Protein AF-L8HV95-F1 (afdb_monomer_lite)

Foldseek 3Di:
DPDPPPPQKDKPDP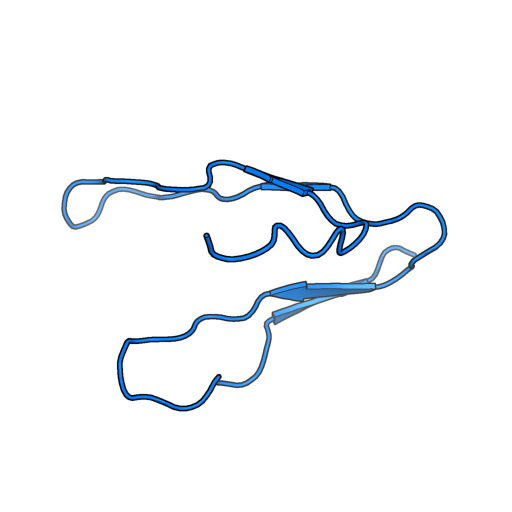DDDDDPPDDDDMDIDHHPPDQKDWAWDDDPPDDIDHTDMDGHD

Structure (mmCIF, N/CA/C/O backbone):
data_AF-L8HV95-F1
#
_entry.id   AF-L8HV95-F1
#
loop_
_atom_site.group_PDB
_atom_site.id
_atom_site.type_symbol
_atom_site.label_atom_id
_atom_site.label_alt_id
_atom_site.label_comp_id
_atom_site.label_asym_id
_atom_site.label_entity_id
_atom_site.label_seq_id
_atom_site.pdbx_PDB_ins_code
_atom_site.Cartn_x
_atom_site.Cartn_y
_atom_site.Cartn_z
_atom_site.occupancy
_atom_site.B_iso_or_equiv
_atom_site.auth_seq_id
_atom_site.auth_comp_id
_atom_site.auth_asym_id
_atom_site.auth_atom_id
_atom_site.pdbx_PDB_model_num
ATOM 1 N N . PRO A 1 1 ? -17.134 16.209 -13.397 1.00 40.25 1 PRO A N 1
ATOM 2 C CA . PRO A 1 1 ? -16.561 14.964 -13.956 1.00 40.25 1 PRO A CA 1
ATOM 3 C C . PRO A 1 1 ? -15.035 14.973 -13.793 1.00 40.25 1 PRO A C 1
ATOM 5 O O . PRO A 1 1 ? -14.310 15.462 -14.650 1.00 40.25 1 PRO A O 1
ATOM 8 N N . THR A 1 2 ? -14.551 14.548 -12.628 1.00 46.31 2 THR A N 1
ATOM 9 C CA . THR A 1 2 ? -13.117 14.452 -12.341 1.00 46.31 2 THR A CA 1
ATOM 10 C C . THR A 1 2 ? -12.553 13.273 -13.120 1.00 46.31 2 THR A C 1
ATOM 12 O O . THR A 1 2 ? -12.916 12.126 -12.860 1.00 46.31 2 THR A O 1
ATOM 15 N N . GLY A 1 3 ? -11.739 13.585 -14.130 1.00 46.28 3 GLY A N 1
ATOM 16 C CA . GLY A 1 3 ? -11.116 12.607 -15.009 1.00 46.28 3 GLY A CA 1
ATOM 17 C C . GLY A 1 3 ? -10.372 11.559 -14.195 1.00 46.28 3 GLY A C 1
ATOM 18 O O . GLY A 1 3 ? -9.534 11.886 -13.354 1.00 46.28 3 GLY A O 1
ATOM 19 N N . LEU A 1 4 ? -10.707 10.297 -14.441 1.00 57.91 4 LEU A N 1
ATOM 20 C CA . LEU A 1 4 ? -9.845 9.182 -14.102 1.00 57.91 4 LEU A CA 1
ATOM 21 C C . LEU A 1 4 ? -8.599 9.349 -14.976 1.00 57.91 4 LEU A C 1
ATOM 23 O O . LEU A 1 4 ? -8.595 8.943 -16.132 1.00 57.91 4 LEU A O 1
ATOM 27 N N . VAL A 1 5 ? -7.589 10.053 -14.463 1.00 58.47 5 VAL A N 1
ATOM 28 C CA . VAL A 1 5 ? -6.253 10.017 -15.055 1.00 58.47 5 VAL A CA 1
ATOM 29 C C . VAL A 1 5 ? -5.835 8.557 -14.979 1.00 58.47 5 VAL A C 1
ATOM 31 O O . VAL A 1 5 ? -5.753 8.005 -13.880 1.00 58.47 5 VAL A O 1
ATOM 34 N N . ASP A 1 6 ? -5.657 7.924 -16.134 1.00 63.53 6 ASP A N 1
ATOM 35 C CA . ASP A 1 6 ? -5.119 6.574 -16.221 1.00 63.53 6 ASP A CA 1
ATOM 36 C C . ASP A 1 6 ? -3.661 6.622 -15.751 1.00 63.53 6 ASP A C 1
ATOM 38 O O . ASP A 1 6 ? -2.744 6.895 -16.520 1.00 63.53 6 ASP A O 1
ATOM 42 N N . SER A 1 7 ? -3.446 6.490 -14.440 1.00 67.06 7 SER A N 1
ATOM 43 C CA . SER A 1 7 ? -2.113 6.603 -13.841 1.00 67.06 7 SER A CA 1
ATOM 44 C C . SER A 1 7 ? -1.279 5.333 -14.039 1.00 67.06 7 SER A C 1
ATOM 46 O O . SER A 1 7 ? -0.177 5.240 -13.499 1.00 67.06 7 SER A O 1
ATOM 48 N N . GLY A 1 8 ? -1.810 4.326 -14.752 1.00 78.81 8 GLY A N 1
ATOM 49 C CA . GLY A 1 8 ? -1.220 2.993 -14.912 1.00 78.81 8 GLY A CA 1
ATOM 50 C C . GLY A 1 8 ? -1.125 2.186 -13.608 1.00 78.81 8 GLY A C 1
ATOM 51 O O . GLY A 1 8 ? -0.803 1.001 -13.631 1.00 78.81 8 GLY A O 1
ATOM 52 N N . VAL A 1 9 ? -1.425 2.801 -12.461 1.00 85.88 9 VAL A N 1
ATOM 53 C CA . VAL A 1 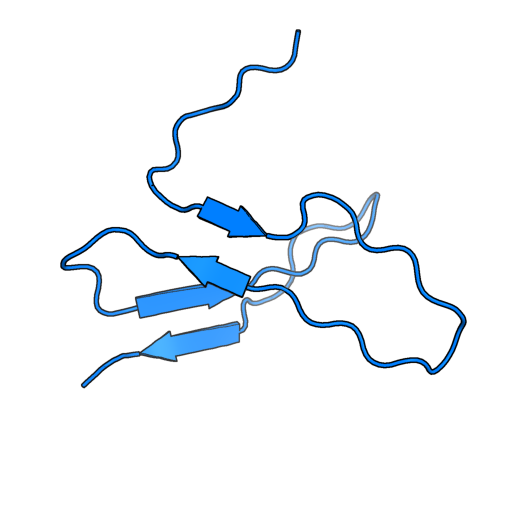9 ? -1.372 2.200 -11.131 1.00 85.88 9 VAL A CA 1
ATOM 54 C C . VAL A 1 9 ? -2.791 2.060 -10.601 1.00 85.88 9 VAL A C 1
ATOM 56 O O . VAL A 1 9 ? -3.508 3.043 -10.421 1.00 85.88 9 VAL A O 1
ATOM 59 N N . THR A 1 10 ? -3.198 0.832 -10.289 1.00 90.06 10 THR A N 1
ATOM 60 C CA . THR A 1 10 ? -4.532 0.578 -9.728 1.00 90.06 10 THR A CA 1
ATOM 61 C C . THR A 1 10 ? -4.453 0.418 -8.216 1.00 90.06 10 THR A C 1
ATOM 63 O O . THR A 1 10 ? -3.773 -0.478 -7.714 1.00 90.06 10 THR A O 1
ATOM 66 N N . GLN A 1 11 ? -5.188 1.249 -7.473 1.00 90.31 11 GLN A N 1
ATOM 67 C CA . GLN A 1 11 ? -5.335 1.117 -6.021 1.00 90.31 11 GLN A CA 1
ATOM 68 C C . GLN A 1 11 ? -6.725 0.585 -5.651 1.00 90.31 11 GLN A C 1
ATOM 70 O O . GLN A 1 11 ? -7.735 0.961 -6.244 1.00 90.31 11 GLN A O 1
ATOM 75 N N . THR A 1 12 ? -6.804 -0.311 -4.667 1.00 92.25 12 THR A N 1
ATOM 76 C CA . THR A 1 12 ? -8.071 -0.918 -4.226 1.00 92.25 12 THR A CA 1
ATOM 77 C C . THR A 1 12 ? -8.083 -1.140 -2.710 1.00 92.25 12 THR A C 1
ATOM 79 O O . THR A 1 12 ? -7.112 -1.675 -2.174 1.00 92.25 12 THR A O 1
ATOM 82 N N . PRO A 1 13 ? -9.179 -0.806 -2.004 1.00 93.81 13 PRO A N 1
ATOM 83 C CA . PRO A 1 13 ? -10.388 -0.133 -2.494 1.00 93.81 13 PRO A CA 1
ATOM 84 C C . PRO A 1 13 ? -10.201 1.384 -2.672 1.00 93.81 13 PRO A C 1
ATOM 86 O O . PRO A 1 13 ? -9.315 1.982 -2.071 1.00 93.81 13 PRO A O 1
ATOM 89 N N . ARG A 1 14 ? -11.086 2.016 -3.458 1.00 89.00 14 ARG A N 1
ATOM 90 C CA . ARG A 1 14 ? -11.134 3.484 -3.625 1.00 89.00 14 ARG A CA 1
ATOM 91 C C . ARG A 1 14 ? -11.546 4.211 -2.340 1.00 89.00 14 ARG A C 1
ATOM 93 O O . ARG A 1 14 ? -11.083 5.314 -2.080 1.00 89.00 14 ARG A O 1
ATOM 100 N N . TYR A 1 15 ? -12.412 3.583 -1.547 1.00 91.69 15 TYR A N 1
ATOM 101 C CA . TYR A 1 15 ? -12.867 4.082 -0.253 1.00 91.69 15 TYR A CA 1
ATOM 102 C C . TYR A 1 15 ? -12.848 2.936 0.755 1.00 91.69 15 TYR A C 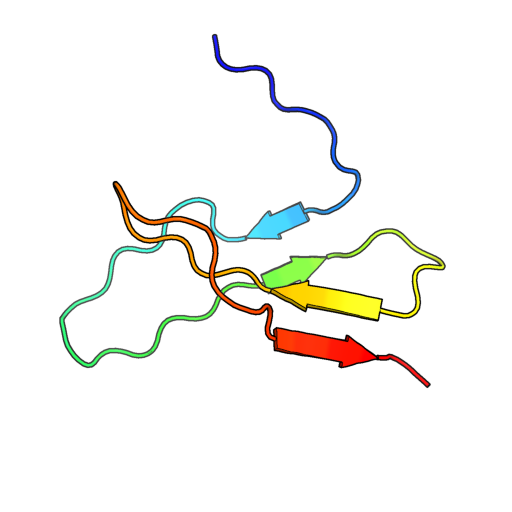1
ATOM 104 O O . TYR A 1 15 ? -13.280 1.826 0.443 1.00 91.69 15 TYR A O 1
ATOM 112 N N . LEU A 1 16 ? -12.361 3.202 1.964 1.00 93.50 16 LEU A N 1
ATOM 113 C CA . LEU A 1 16 ? -12.329 2.235 3.056 1.00 93.50 16 LEU A CA 1
ATOM 114 C C . LEU A 1 16 ? -12.878 2.893 4.321 1.00 93.50 16 LEU A C 1
ATOM 116 O O . LEU A 1 16 ? -12.246 3.784 4.880 1.00 93.50 16 LEU A O 1
ATOM 120 N N . ILE A 1 17 ? -14.048 2.446 4.774 1.00 95.00 17 ILE A N 1
ATOM 121 C CA . ILE A 1 17 ? -14.689 2.931 6.001 1.00 95.00 17 ILE A CA 1
ATOM 122 C C . ILE A 1 17 ? -14.491 1.867 7.082 1.00 95.00 17 ILE A C 1
ATOM 124 O O . ILE A 1 17 ? -14.844 0.701 6.894 1.00 95.00 17 ILE A O 1
ATOM 128 N N . LYS A 1 18 ? -13.882 2.251 8.206 1.00 95.44 18 LYS A N 1
ATOM 129 C CA . LYS A 1 18 ? -13.571 1.368 9.337 1.00 95.44 18 LYS A CA 1
ATOM 130 C C . LYS A 1 18 ? -13.884 2.074 10.652 1.00 95.44 18 LYS A C 1
ATOM 132 O O . LYS A 1 18 ? -13.766 3.292 10.748 1.00 95.44 18 LYS A O 1
ATOM 137 N N . ALA A 1 19 ? -14.252 1.296 11.668 1.00 97.06 19 ALA A N 1
ATOM 138 C CA . ALA A 1 19 ? -14.358 1.808 13.028 1.00 97.06 19 ALA A CA 1
ATOM 139 C C . ALA A 1 19 ? -12.971 2.181 13.579 1.00 97.06 19 ALA A C 1
ATOM 141 O O . ALA A 1 19 ? -11.942 1.661 13.136 1.00 97.06 19 ALA A O 1
ATOM 142 N N . ARG A 1 20 ? -12.938 3.066 14.577 1.00 95.50 20 ARG A N 1
ATOM 143 C CA . ARG A 1 20 ? -11.692 3.476 15.235 1.00 95.50 20 ARG A CA 1
ATOM 144 C C . ARG A 1 20 ? -10.949 2.254 15.796 1.00 95.50 20 ARG A C 1
ATOM 146 O O . ARG A 1 20 ? -11.557 1.387 16.412 1.00 95.50 20 ARG A O 1
ATOM 153 N N . GLY A 1 21 ? -9.636 2.195 15.574 1.00 95.44 21 GLY A N 1
ATOM 154 C CA . GLY A 1 21 ? -8.769 1.108 16.054 1.00 95.44 21 GLY A CA 1
ATOM 155 C C . GLY A 1 21 ? -8.757 -0.154 15.182 1.00 95.44 21 GLY A C 1
ATOM 156 O O . GLY A 1 21 ? -7.920 -1.027 15.390 1.00 95.44 21 GLY A O 1
ATOM 157 N N . GLN A 1 22 ? -9.632 -0.256 14.179 1.00 97.25 22 GLN A N 1
ATOM 158 C CA . GLN A 1 22 ? -9.606 -1.361 13.222 1.00 97.25 22 GLN A CA 1
ATOM 159 C C . GLN A 1 22 ? -8.489 -1.171 12.189 1.00 97.25 22 GLN A C 1
ATOM 161 O O . GLN A 1 22 ? -8.249 -0.062 11.708 1.00 97.25 22 GLN A O 1
ATOM 166 N N . ARG A 1 23 ? -7.835 -2.269 11.791 1.00 96.00 23 ARG A N 1
ATOM 167 C CA . ARG A 1 23 ? -6.826 -2.246 10.722 1.00 96.00 23 ARG A CA 1
ATOM 168 C C . ARG A 1 23 ? -7.490 -2.042 9.358 1.00 96.00 23 ARG A C 1
ATOM 170 O O . ARG A 1 23 ? -8.467 -2.711 9.014 1.00 96.00 23 ARG A O 1
ATOM 177 N N . GLY A 1 24 ? -6.926 -1.129 8.573 1.00 92.44 24 GLY A N 1
ATOM 178 C CA . GLY A 1 24 ? -7.238 -0.950 7.159 1.00 92.44 24 GLY A CA 1
ATOM 179 C C . GLY A 1 24 ? -6.106 -1.477 6.281 1.00 92.44 24 GLY A C 1
ATOM 180 O O . GLY A 1 24 ? -4.938 -1.388 6.653 1.00 92.44 24 GLY A O 1
ATOM 181 N N . THR A 1 25 ? -6.448 -2.020 5.116 1.00 94.31 25 THR A N 1
ATOM 182 C CA . THR A 1 25 ? -5.469 -2.450 4.113 1.00 94.31 25 THR A CA 1
ATOM 183 C C . THR A 1 25 ? -5.874 -1.883 2.765 1.00 94.31 25 THR A C 1
ATOM 185 O O . THR A 1 25 ? -6.996 -2.102 2.309 1.00 94.31 25 THR A O 1
ATOM 188 N N . LEU A 1 26 ? -4.948 -1.158 2.144 1.00 92.62 26 LEU A N 1
ATOM 189 C CA . LEU A 1 26 ? -5.029 -0.734 0.754 1.00 92.62 26 LEU A CA 1
ATOM 190 C C . LEU A 1 26 ? -4.072 -1.600 -0.062 1.00 92.62 26 LEU A C 1
ATOM 192 O O . LEU A 1 26 ? -3.004 -1.983 0.414 1.00 92.62 26 LEU A O 1
ATOM 196 N N . ARG A 1 27 ? -4.462 -1.917 -1.291 1.00 92.00 27 ARG A N 1
ATOM 197 C CA . ARG A 1 27 ? -3.657 -2.669 -2.251 1.00 92.00 27 ARG A CA 1
ATOM 198 C C . ARG A 1 27 ? -3.303 -1.760 -3.413 1.00 92.00 27 ARG A C 1
ATOM 200 O O . ARG A 1 27 ? -4.129 -0.954 -3.831 1.00 92.00 27 ARG A O 1
ATOM 207 N N . CYS A 1 28 ? -2.088 -1.908 -3.916 1.00 88.38 28 CYS A N 1
ATOM 208 C CA . CYS A 1 28 ? -1.591 -1.228 -5.101 1.00 88.38 28 CYS A CA 1
ATOM 209 C C . CYS A 1 28 ? -1.146 -2.296 -6.100 1.00 88.38 28 CYS A C 1
ATOM 211 O O . CYS A 1 28 ? -0.436 -3.226 -5.721 1.00 88.38 28 CYS A O 1
ATOM 213 N N . SER A 1 29 ? -1.587 -2.167 -7.346 1.00 89.44 29 SER A N 1
ATOM 214 C CA . SER A 1 29 ? -1.070 -2.913 -8.490 1.00 89.44 29 SER A CA 1
ATOM 215 C C . SER A 1 29 ? -0.251 -1.922 -9.318 1.00 89.44 29 SER A C 1
ATOM 217 O O . SER A 1 29 ? -0.854 -1.051 -9.954 1.00 89.44 29 SER A O 1
ATOM 219 N N . PRO A 1 30 ? 1.092 -1.968 -9.234 1.00 87.94 30 PRO A N 1
ATOM 220 C CA . PRO A 1 30 ? 1.950 -1.032 -9.945 1.00 87.94 30 PRO A CA 1
ATOM 221 C C . PRO A 1 30 ? 2.019 -1.360 -11.439 1.00 87.94 30 PRO A C 1
ATOM 223 O O . PRO A 1 30 ? 1.661 -2.457 -11.868 1.00 87.94 30 PRO A O 1
ATOM 226 N N . VAL A 1 31 ? 2.542 -0.412 -12.215 1.00 87.81 31 VAL A N 1
ATOM 227 C CA . VAL A 1 31 ? 2.884 -0.628 -13.625 1.00 87.81 31 VAL A CA 1
ATOM 228 C C . VAL A 1 31 ? 3.998 -1.675 -13.725 1.00 87.81 31 VAL A C 1
ATOM 230 O O . VAL A 1 31 ? 4.983 -1.621 -12.984 1.00 87.81 31 VAL A O 1
ATOM 233 N N . SER A 1 32 ? 3.864 -2.628 -14.650 1.00 86.75 32 SER A N 1
ATOM 234 C CA . SER A 1 32 ? 4.902 -3.629 -14.916 1.00 86.75 32 SER A CA 1
ATOM 235 C C . SER A 1 32 ? 6.235 -2.972 -15.296 1.00 86.75 32 SER A C 1
ATOM 237 O O . SER A 1 32 ? 6.270 -2.014 -16.061 1.00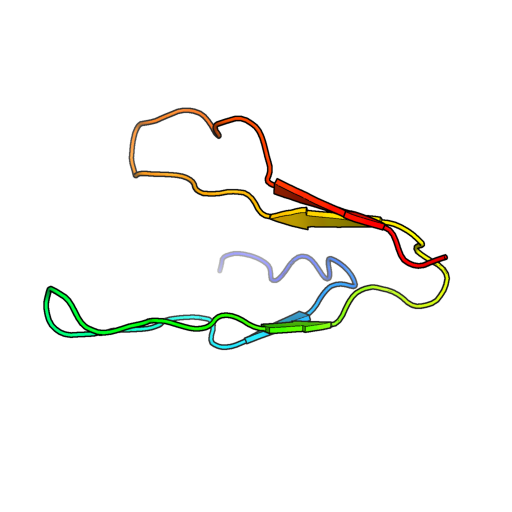 86.75 32 SER A O 1
ATOM 239 N N . GLY A 1 33 ? 7.342 -3.496 -14.766 1.00 87.06 33 GLY A N 1
ATOM 240 C CA . GLY A 1 33 ? 8.691 -2.970 -15.016 1.00 87.06 33 GLY A CA 1
ATOM 241 C C . GLY A 1 33 ? 9.127 -1.839 -14.077 1.00 87.06 33 GLY A C 1
ATOM 242 O O . GLY A 1 33 ? 10.308 -1.504 -14.049 1.00 87.06 33 GLY A O 1
ATOM 243 N N . HIS A 1 34 ? 8.224 -1.285 -13.261 1.00 88.00 34 HIS A N 1
ATOM 244 C CA . HIS A 1 34 ? 8.606 -0.358 -12.196 1.00 88.00 34 HIS A CA 1
ATOM 245 C C . HIS A 1 34 ? 9.138 -1.136 -10.988 1.00 88.00 34 HIS A C 1
ATOM 247 O O . HIS A 1 34 ? 8.474 -2.032 -10.471 1.00 88.00 34 HIS A O 1
ATOM 253 N N . LEU A 1 35 ? 10.329 -0.765 -10.517 1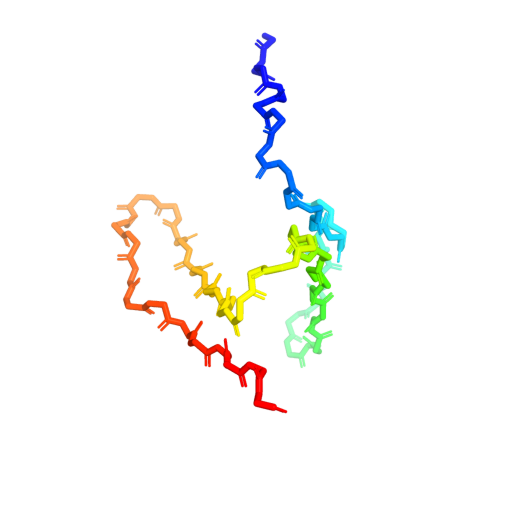.00 90.94 35 LEU A N 1
ATOM 254 C CA . LEU A 1 35 ? 10.991 -1.431 -9.390 1.00 90.94 35 LEU A CA 1
ATOM 255 C C . LEU A 1 35 ? 10.592 -0.847 -8.029 1.00 90.94 35 LEU A C 1
ATOM 257 O O . LEU A 1 35 ? 10.761 -1.505 -7.009 1.00 90.94 35 LEU A O 1
ATOM 261 N N . SER A 1 36 ? 10.053 0.373 -8.005 1.00 90.75 36 SER A N 1
ATOM 262 C CA . SER A 1 36 ? 9.686 1.078 -6.774 1.00 90.75 36 SER A CA 1
ATOM 263 C C . SER A 1 36 ? 8.200 1.412 -6.731 1.00 90.75 36 SER A C 1
ATOM 265 O O . SER A 1 36 ? 7.609 1.809 -7.735 1.00 90.75 36 SER A O 1
ATOM 267 N N . VAL A 1 37 ? 7.624 1.348 -5.533 1.00 90.62 37 VAL A N 1
ATOM 268 C CA . VAL A 1 37 ? 6.280 1.844 -5.217 1.00 90.62 37 VAL A CA 1
ATOM 269 C C . VAL A 1 37 ? 6.369 2.810 -4.042 1.00 90.62 37 VAL A C 1
ATOM 271 O O . VAL A 1 37 ? 7.024 2.519 -3.042 1.00 90.62 37 VAL A O 1
ATOM 274 N N . TYR A 1 38 ? 5.675 3.943 -4.155 1.00 90.38 38 TYR A N 1
ATOM 275 C CA . TYR A 1 38 ? 5.591 4.967 -3.115 1.00 90.38 38 TYR A CA 1
ATOM 276 C C . TYR A 1 38 ? 4.150 5.098 -2.613 1.00 90.38 38 TYR A C 1
ATOM 278 O O . TYR A 1 38 ? 3.211 5.165 -3.407 1.00 90.38 38 TYR A O 1
ATOM 286 N N . TRP A 1 39 ? 3.975 5.159 -1.295 1.00 90.06 39 TRP A N 1
ATOM 287 C CA . TRP A 1 39 ? 2.691 5.379 -0.632 1.00 90.06 39 TRP A CA 1
ATOM 288 C C . TRP A 1 39 ? 2.661 6.749 0.033 1.00 90.06 39 TRP A C 1
ATOM 290 O O . TRP A 1 39 ? 3.497 7.042 0.885 1.00 90.06 39 TRP A O 1
ATOM 300 N N . TYR A 1 40 ? 1.659 7.554 -0.316 1.00 88.00 40 TYR A N 1
ATOM 301 C CA . TYR A 1 40 ? 1.445 8.891 0.237 1.00 88.00 40 TYR A CA 1
ATOM 302 C C . TYR A 1 40 ? 0.202 8.904 1.127 1.00 88.00 40 TYR A C 1
ATOM 304 O O . TYR A 1 40 ? -0.822 8.311 0.784 1.00 88.00 40 TYR A O 1
ATOM 312 N N . GLN A 1 41 ? 0.273 9.616 2.251 1.00 87.69 41 GLN A N 1
ATOM 313 C CA . GLN A 1 41 ? -0.864 9.827 3.145 1.00 87.69 41 GLN A CA 1
ATOM 314 C C . GLN A 1 41 ? -1.192 11.315 3.220 1.00 87.69 41 GLN A C 1
ATOM 316 O O . GLN A 1 41 ? -0.529 12.050 3.934 1.00 87.69 41 GLN A O 1
ATOM 321 N N . GLN A 1 42 ? -2.237 11.768 2.536 1.00 87.19 42 GLN A N 1
ATOM 322 C CA . GLN A 1 42 ? -2.630 13.175 2.578 1.00 87.19 42 GLN A CA 1
ATOM 323 C C . GLN A 1 42 ? -3.868 13.381 3.455 1.00 87.19 42 GLN A C 1
ATOM 325 O O . GLN A 1 42 ? -4.939 12.847 3.166 1.00 87.19 42 GLN A O 1
ATOM 330 N N . ALA A 1 43 ? -3.728 14.178 4.515 1.00 87.50 43 ALA A N 1
ATOM 331 C CA . ALA A 1 43 ? -4.868 14.692 5.264 1.00 87.50 43 ALA A CA 1
ATOM 332 C C . ALA A 1 43 ? -5.455 15.924 4.558 1.00 87.50 43 ALA A C 1
ATOM 334 O O . ALA A 1 43 ? -4.739 16.691 3.911 1.00 87.50 43 ALA A O 1
ATOM 335 N N . GLN A 1 44 ? -6.767 16.131 4.685 1.00 90.31 44 GLN A N 1
ATOM 336 C CA . GLN A 1 44 ? -7.429 17.288 4.085 1.00 90.31 44 GLN A CA 1
ATOM 337 C C . GLN A 1 44 ? -6.825 18.594 4.628 1.00 90.31 44 GLN A C 1
ATOM 339 O O . GLN A 1 44 ? -6.694 18.766 5.837 1.00 90.31 44 GLN A O 1
ATOM 344 N N . GLY A 1 45 ? -6.447 19.505 3.726 1.00 88.38 45 GLY A N 1
ATOM 345 C CA . GLY A 1 45 ? -5.841 20.792 4.086 1.00 88.38 45 GLY A CA 1
ATOM 346 C C . GLY A 1 45 ? -4.355 20.735 4.459 1.00 88.38 45 GLY A C 1
ATOM 347 O O . GLY A 1 45 ? -3.791 21.768 4.802 1.00 88.38 45 GLY A O 1
ATOM 348 N N . GLN A 1 46 ? -3.709 19.567 4.377 1.00 84.75 46 GLN A N 1
ATOM 349 C CA . GLN A 1 46 ? -2.270 19.412 4.599 1.00 84.75 46 GLN A CA 1
ATOM 350 C C . GLN A 1 46 ? -1.548 19.051 3.293 1.00 84.75 46 GLN A C 1
ATOM 352 O O . GLN A 1 46 ? -2.106 18.401 2.400 1.00 84.75 46 GLN A O 1
ATOM 357 N N . GLY A 1 47 ? -0.291 19.489 3.178 1.00 82.81 47 GLY A N 1
ATOM 358 C CA . GLY A 1 47 ? 0.607 19.036 2.117 1.00 82.81 47 GLY A CA 1
ATOM 359 C C . GLY A 1 47 ? 0.928 17.542 2.264 1.00 82.81 47 GLY A C 1
ATOM 360 O O . GLY A 1 47 ? 0.819 17.002 3.369 1.00 82.81 47 GLY A O 1
ATOM 361 N N . PRO A 1 48 ? 1.301 16.849 1.177 1.00 78.94 48 PRO A N 1
ATOM 362 C CA . PRO A 1 48 ? 1.646 15.439 1.259 1.00 78.94 48 PRO A CA 1
ATOM 363 C C . PRO A 1 48 ? 2.933 15.255 2.090 1.00 78.94 48 PRO A C 1
ATOM 365 O O . PRO A 1 48 ? 3.944 15.892 1.788 1.00 78.94 48 PRO A O 1
ATOM 368 N N . PRO A 1 49 ? 2.919 14.407 3.134 1.00 81.31 49 PRO A N 1
ATOM 369 C CA . PRO A 1 49 ? 4.106 14.065 3.904 1.00 81.31 49 PRO A CA 1
ATOM 370 C C . PRO A 1 49 ? 5.053 13.175 3.087 1.00 81.31 49 PRO A C 1
ATOM 372 O O . PRO A 1 49 ? 4.730 12.738 1.978 1.00 81.31 49 PRO A O 1
ATOM 375 N N . LEU A 1 50 ? 6.223 12.880 3.666 1.00 82.94 50 LEU A N 1
ATOM 376 C CA . LEU A 1 50 ? 7.192 11.950 3.084 1.00 82.94 50 LEU A CA 1
ATOM 377 C C . LEU A 1 50 ? 6.536 10.585 2.797 1.00 82.94 50 LEU A C 1
ATOM 379 O O . LEU A 1 50 ? 5.882 10.030 3.686 1.00 82.94 50 LEU A O 1
ATOM 383 N N . PRO A 1 51 ? 6.702 10.035 1.579 1.00 86.38 51 PRO A N 1
ATOM 384 C CA . PRO A 1 51 ? 6.115 8.754 1.230 1.00 86.38 51 PRO A CA 1
ATOM 385 C C . PRO A 1 51 ? 6.857 7.580 1.866 1.00 86.38 51 PRO A C 1
ATOM 387 O O . PRO A 1 51 ? 8.071 7.616 2.067 1.00 86.38 51 PRO A O 1
ATOM 390 N N . VAL A 1 52 ? 6.129 6.487 2.087 1.00 90.38 52 VAL A N 1
ATOM 391 C CA . VAL A 1 52 ? 6.724 5.177 2.381 1.00 90.38 52 VAL A CA 1
ATOM 392 C C . VAL A 1 52 ? 7.115 4.511 1.064 1.00 90.38 52 VAL A C 1
ATOM 394 O O . VAL A 1 52 ? 6.294 4.439 0.150 1.00 90.38 52 VAL A O 1
ATOM 397 N N . GLN A 1 53 ? 8.345 4.008 0.969 1.00 91.25 53 GLN A N 1
ATOM 398 C CA . GLN A 1 53 ? 8.869 3.354 -0.232 1.00 91.25 53 GLN A CA 1
ATOM 399 C C . GLN A 1 53 ? 8.953 1.834 -0.060 1.00 91.25 53 GLN A C 1
ATOM 401 O O . GLN A 1 53 ? 9.366 1.330 0.983 1.00 91.25 53 GLN A O 1
ATOM 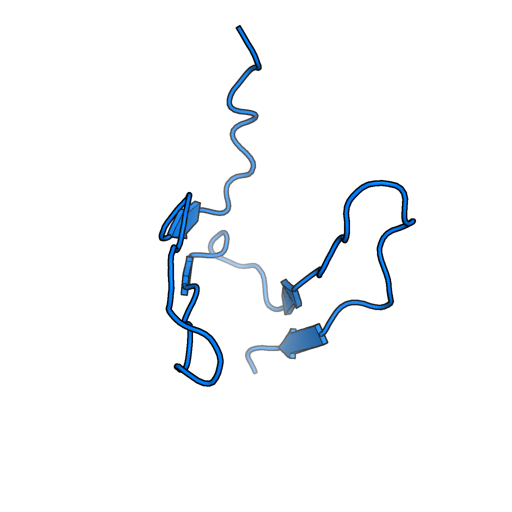406 N N . TYR A 1 54 ? 8.626 1.115 -1.129 1.00 89.75 54 TYR A N 1
ATOM 407 C CA . TYR A 1 54 ? 8.951 -0.292 -1.330 1.00 89.75 54 TYR A CA 1
ATOM 408 C C . TYR A 1 54 ? 9.747 -0.445 -2.631 1.00 89.75 54 TYR A C 1
ATOM 410 O O . TYR A 1 54 ? 9.392 0.177 -3.631 1.00 89.75 54 TYR A O 1
ATOM 418 N N . TYR A 1 55 ? 10.806 -1.254 -2.616 1.00 91.25 55 TYR A N 1
ATOM 419 C CA . TYR A 1 55 ? 11.645 -1.560 -3.777 1.00 91.25 55 TYR A CA 1
ATOM 420 C C . TYR A 1 55 ? 11.695 -3.077 -3.974 1.00 91.25 55 TYR A C 1
ATOM 422 O O . TYR A 1 55 ? 11.956 -3.808 -3.019 1.00 91.25 55 TYR A O 1
ATOM 430 N N . ASN A 1 56 ? 11.411 -3.538 -5.188 1.00 84.75 56 ASN A N 1
ATOM 431 C CA . ASN A 1 56 ? 11.404 -4.947 -5.558 1.00 84.75 56 ASN A CA 1
ATOM 432 C C . ASN A 1 56 ? 12.752 -5.309 -6.203 1.00 84.75 56 ASN A C 1
ATOM 434 O O . ASN A 1 56 ? 13.010 -4.890 -7.334 1.00 84.75 56 ASN A O 1
ATOM 438 N N . GLN A 1 57 ? 13.601 -6.032 -5.461 1.00 74.94 57 GLN A N 1
ATOM 439 C CA . GLN A 1 57 ? 14.866 -6.613 -5.937 1.00 74.94 57 GLN A CA 1
ATOM 440 C C . GLN A 1 57 ? 14.665 -8.027 -6.463 1.00 74.94 57 GLN A C 1
ATOM 442 O O . GLN A 1 57 ? 13.918 -8.785 -5.807 1.00 74.94 57 GLN A O 1
#

Secondary structure (DSSP, 8-state):
-------S-EEE-S-----TT-----EEEPPTT--EEEE----TTS---PPEEEE--

Organism: NCBI:txid72004

pLDDT: mean 85.0, std 12.74, range [40.25, 97.25]

Radius of gyration: 13.58 Å; chains: 1; bounding box: 31×27×32 Å

Sequence (57 aa):
PTGLVDSGVTQTPRYLIKARGQRGTLRCSPVSGHLSVYWYQQAQGQGPPLPVQYYNQ

InterPro domains:
  IPR013106 Immunoglobulin V-set domain [PF07686] (11-56)
  IPR013783 Immunoglobulin-like fold [G3DSA:2.60.40.10] (2-57)
  IPR036179 Immunoglobulin-like domain superfamily [SSF48726] (8-56)
  IPR050413 T cell receptor beta variable [PTHR23268] (5-56)